Protein AF-A0A1V5IKM2-F1 (afdb_monomer)

Sequence (167 aa):
MRRSALHGVRHTQRVHIHAQRLTAHLGWSPADAALVLCAALWHDIGRESDGVEPDHGTKSVARADELGLTGELAPGDAAVVRFAVVRHSVADRGTEAHAAELARAGDETRRLPDPGRALRVLWLLKDADALDRVRLLPGEQADPRQLRHVATVDLMPFATALYAALP

Secondary structure (DSSP, 8-state):
----SSSSHHHHHHHHHHHHHHHHHTT--HHHHHHHHHHHHHTTTT--SSS--TTHHHHHHHHHHHTTGGGGS-HHHHHHHHHHHHHTTS-STTHHHHHHHHHT-S-TTT--S-HHHHHHHHHHHHHHHHHGGGGTSTT----GGG-SSGGGGGGHHHHHHHHHH--

pLDDT: mean 92.93, std 9.44, range [38.81, 98.75]

Solvent-a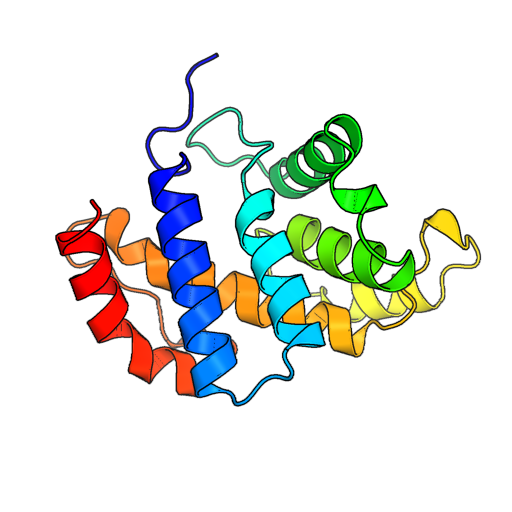ccessible surface area (backbone atoms only — not comparable to full-atom values): 9046 Å² total; per-residue (Å²): 132,62,76,26,86,75,60,28,70,61,44,38,50,49,21,30,53,37,36,56,49,50,31,60,74,70,65,52,53,72,73,63,40,49,43,30,45,52,26,33,66,36,33,54,70,33,52,66,54,77,67,92,56,96,56,25,20,54,38,8,45,53,49,36,51,77,70,47,58,48,74,78,41,58,71,66,56,30,43,28,30,45,50,19,21,45,45,51,87,49,71,70,81,62,47,67,59,50,35,56,49,29,49,66,41,90,48,76,92,65,34,31,88,51,41,69,62,21,50,53,40,23,42,47,40,38,36,15,51,36,41,52,39,40,76,77,43,96,89,41,63,54,60,70,91,74,44,74,49,78,72,56,61,80,47,47,71,51,33,54,53,47,38,75,77,55,112

Nearest PDB structures (foldseek):
  3wfq-assembly2_F  TM=5.061E-01  e=9.752E-02  synthetic construct
  3wfr-assembly1_E  TM=5.055E-01  e=1.290E-01  synthetic construct

Radius of gyration: 15.34 Å; Cα contacts (8 Å, |Δi|>4): 228; chains: 1; bounding box: 34×38×46 Å

Mean predicted aligned error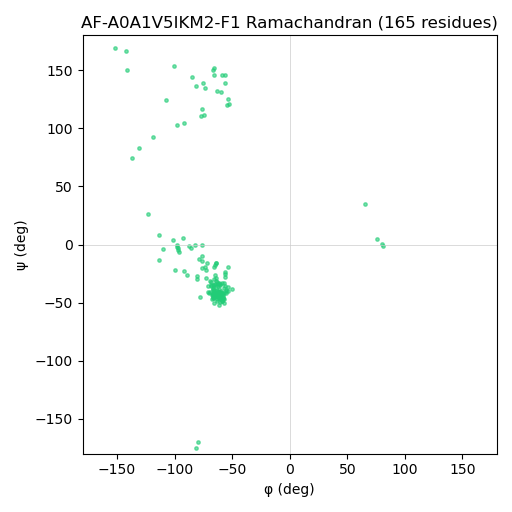: 3.78 Å

Foldseek 3Di:
DPDEPLLDPLLLVQLLVLLVVVCVLVVHDPVLSVLLSLLSNQLQPQDDYPDDDLQRLVSSLVVCVVVCVLVVDDVLSSLLSSLLSRCLPPDPVCSLVVLVVLCPDPPPNSHNVCSPSSVVSNLSSNLSSLLLCCPVDPPDGRDCVSRPDNCSVVCNVVSNVSVVVRD

Structure (mmCIF, N/CA/C/O backbone):
data_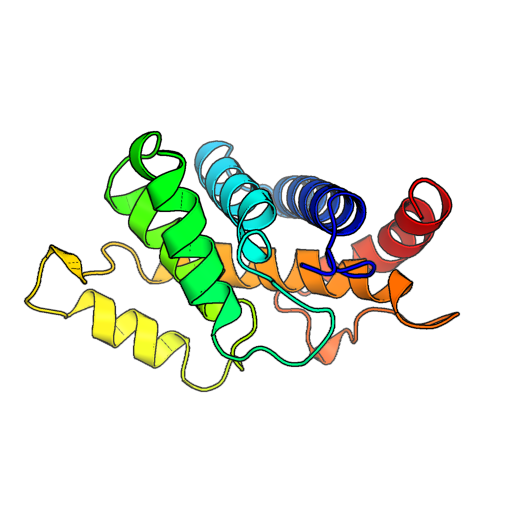AF-A0A1V5IKM2-F1
#
_entry.id   AF-A0A1V5IKM2-F1
#
loop_
_atom_site.group_PDB
_atom_site.id
_atom_site.type_symbol
_atom_site.label_atom_id
_atom_site.label_alt_id
_atom_site.label_comp_id
_atom_site.label_asym_id
_atom_site.label_entity_id
_atom_site.label_seq_id
_atom_site.pdbx_PDB_ins_code
_atom_site.Cartn_x
_atom_site.Cartn_y
_atom_site.Cartn_z
_atom_site.occupancy
_atom_site.B_iso_or_equiv
_atom_site.auth_seq_id
_atom_site.auth_comp_id
_atom_site.auth_asym_id
_atom_site.auth_atom_id
_atom_site.pdbx_PDB_model_num
ATOM 1 N N . MET A 1 1 ? 5.630 23.852 -8.323 1.00 38.81 1 MET A N 1
ATOM 2 C CA . MET A 1 1 ? 5.574 22.459 -7.830 1.00 38.81 1 MET A CA 1
ATOM 3 C C . MET A 1 1 ? 6.058 21.539 -8.939 1.00 38.81 1 MET A C 1
ATOM 5 O O . MET A 1 1 ? 5.415 21.495 -9.984 1.00 38.81 1 MET A O 1
ATOM 9 N N . ARG A 1 2 ? 7.214 20.882 -8.782 1.00 41.28 2 ARG A N 1
ATOM 10 C CA . ARG A 1 2 ? 7.631 19.834 -9.727 1.00 41.28 2 ARG A CA 1
ATOM 11 C C . ARG A 1 2 ? 6.813 18.593 -9.390 1.00 41.28 2 ARG A C 1
ATOM 13 O O . ARG A 1 2 ? 6.992 18.032 -8.323 1.00 41.28 2 ARG A O 1
ATOM 20 N N . ARG A 1 3 ? 5.880 18.209 -10.260 1.00 53.38 3 ARG A N 1
ATOM 21 C CA . ARG A 1 3 ? 5.185 16.925 -10.115 1.00 53.38 3 ARG A CA 1
ATOM 22 C C . ARG A 1 3 ? 6.225 15.814 -10.263 1.00 53.38 3 ARG A C 1
ATOM 24 O O . ARG A 1 3 ? 7.038 15.881 -11.183 1.00 53.38 3 ARG A O 1
ATOM 31 N N . SER A 1 4 ? 6.204 14.853 -9.345 1.00 59.12 4 SER A N 1
ATOM 32 C CA . SER A 1 4 ? 7.066 13.672 -9.377 1.00 59.12 4 SER A CA 1
ATOM 33 C C . SER A 1 4 ? 6.929 12.951 -10.725 1.00 59.12 4 SER A C 1
ATOM 35 O O . SER A 1 4 ? 5.816 12.633 -11.152 1.00 59.12 4 SER A O 1
ATOM 37 N N . ALA A 1 5 ? 8.050 12.728 -11.417 1.00 61.09 5 ALA A N 1
ATOM 38 C CA . ALA A 1 5 ? 8.057 11.993 -12.681 1.00 61.09 5 ALA A CA 1
ATOM 39 C C . ALA A 1 5 ? 8.023 10.474 -12.444 1.00 61.09 5 ALA A C 1
ATOM 41 O O . ALA A 1 5 ? 7.468 9.739 -13.259 1.00 61.09 5 ALA A O 1
ATOM 42 N N . LEU A 1 6 ? 8.578 10.012 -11.316 1.00 66.12 6 LEU A N 1
ATOM 43 C CA . LEU A 1 6 ? 8.687 8.592 -10.966 1.00 66.12 6 LEU A CA 1
ATOM 44 C C . LEU A 1 6 ? 7.504 8.063 -10.148 1.00 66.12 6 LEU A C 1
ATOM 46 O O . LEU A 1 6 ? 7.259 6.859 -10.163 1.00 66.12 6 LEU A O 1
ATOM 50 N N . HIS A 1 7 ? 6.783 8.944 -9.458 1.00 71.25 7 HIS A N 1
ATOM 51 C CA . HIS A 1 7 ? 5.660 8.638 -8.562 1.00 71.25 7 HIS A CA 1
ATOM 52 C C . HIS A 1 7 ? 4.381 9.374 -8.985 1.00 71.25 7 HIS A C 1
ATOM 54 O O . HIS A 1 7 ? 3.504 9.684 -8.185 1.00 71.25 7 HIS A O 1
ATOM 60 N N . GLY A 1 8 ? 4.288 9.696 -10.277 1.00 81.12 8 GLY A N 1
ATOM 61 C CA . GLY A 1 8 ? 3.097 10.283 -10.878 1.00 81.12 8 GLY A CA 1
ATOM 62 C C . GLY A 1 8 ? 2.010 9.248 -11.188 1.00 81.12 8 GLY A C 1
ATOM 63 O O . GLY A 1 8 ? 2.113 8.069 -10.866 1.00 81.12 8 GLY A O 1
ATOM 64 N N . VAL A 1 9 ? 0.982 9.683 -11.919 1.00 89.12 9 VAL A N 1
ATOM 65 C CA . VAL A 1 9 ? -0.225 8.890 -12.234 1.00 89.12 9 VAL A CA 1
ATOM 66 C C . VAL A 1 9 ? 0.077 7.491 -12.787 1.00 89.12 9 VAL A C 1
ATOM 68 O O . VAL A 1 9 ? -0.612 6.542 -12.430 1.00 89.12 9 VAL A O 1
ATOM 71 N N . ARG A 1 10 ? 1.106 7.334 -13.631 1.00 92.25 10 ARG A N 1
ATOM 72 C CA . ARG A 1 10 ? 1.452 6.027 -14.217 1.00 92.25 10 ARG A CA 1
ATOM 73 C C . ARG A 1 10 ? 1.953 5.023 -13.180 1.00 92.25 10 ARG A C 1
ATOM 75 O O . ARG A 1 10 ? 1.578 3.859 -13.242 1.00 92.25 10 ARG A O 1
ATOM 82 N N . HIS A 1 11 ? 2.742 5.481 -12.209 1.00 94.50 11 HIS A N 1
ATOM 83 C CA . HIS A 1 11 ? 3.169 4.657 -11.082 1.00 94.50 11 HIS A CA 1
ATOM 84 C C . HIS A 1 11 ? 1.955 4.198 -10.270 1.00 94.50 11 HIS A C 1
ATOM 86 O O . HIS A 1 11 ? 1.730 2.999 -10.126 1.00 94.50 11 HIS A O 1
ATOM 92 N N . THR A 1 12 ? 1.091 5.133 -9.867 1.00 95.81 12 THR A N 1
ATOM 93 C CA . THR A 1 12 ? -0.154 4.815 -9.154 1.00 95.81 12 THR A CA 1
ATOM 94 C C . THR A 1 12 ? -1.027 3.817 -9.925 1.00 95.81 12 THR A C 1
ATOM 96 O O . THR A 1 12 ? -1.548 2.872 -9.337 1.00 95.81 12 THR A O 1
ATOM 99 N N . GLN A 1 13 ? -1.155 3.971 -11.248 1.00 96.75 13 GLN A N 1
ATOM 100 C CA . GLN A 1 13 ? -1.898 3.037 -12.100 1.00 96.75 13 GLN A CA 1
ATOM 101 C C . GLN A 1 13 ? -1.299 1.628 -12.081 1.00 96.75 13 GLN A C 1
ATOM 103 O O . GLN A 1 13 ? -2.041 0.655 -11.947 1.00 96.75 13 GLN A O 1
ATOM 108 N N . ARG A 1 14 ? 0.026 1.496 -12.196 1.00 97.94 14 ARG A N 1
ATOM 109 C CA . ARG A 1 14 ? 0.681 0.182 -12.164 1.00 97.94 14 ARG A CA 1
ATOM 110 C C . ARG A 1 14 ? 0.578 -0.476 -10.795 1.00 97.94 14 ARG A C 1
ATOM 112 O O . ARG A 1 14 ? 0.203 -1.643 -10.734 1.00 97.94 14 ARG A O 1
ATOM 119 N N . VAL A 1 15 ? 0.795 0.270 -9.710 1.00 98.31 15 VAL A N 1
ATOM 120 C CA . VAL A 1 15 ? 0.602 -0.231 -8.336 1.00 98.31 15 VAL A CA 1
ATOM 121 C C . VAL A 1 15 ? -0.841 -0.687 -8.120 1.00 98.31 15 VAL A C 1
ATOM 123 O O . VAL A 1 15 ? -1.070 -1.764 -7.575 1.00 98.31 15 VAL A O 1
ATOM 126 N N . HIS A 1 16 ? -1.826 0.063 -8.620 1.00 98.56 16 HIS A N 1
ATOM 127 C CA . HIS A 1 16 ? -3.226 -0.352 -8.566 1.00 98.56 16 HIS A CA 1
ATOM 128 C C . HIS A 1 16 ? -3.472 -1.663 -9.331 1.00 98.56 16 HIS A C 1
ATOM 130 O O . HIS A 1 16 ? -4.091 -2.579 -8.795 1.00 98.56 16 HIS A O 1
ATOM 136 N N . ILE A 1 17 ? -2.945 -1.804 -10.553 1.00 98.69 17 ILE A N 1
ATOM 137 C CA . ILE A 1 17 ? -3.055 -3.046 -11.338 1.00 98.69 17 ILE A CA 1
ATOM 138 C C . ILE A 1 17 ? -2.366 -4.216 -10.614 1.00 98.69 17 ILE A C 1
ATOM 140 O O . ILE A 1 17 ? -2.909 -5.323 -10.575 1.00 98.69 17 ILE A O 1
ATOM 144 N N . HIS A 1 18 ? -1.203 -3.992 -9.999 1.00 98.62 18 HIS A N 1
ATOM 145 C CA . HIS A 1 18 ? -0.527 -4.996 -9.177 1.00 98.62 18 HIS A CA 1
ATOM 146 C C . HIS A 1 18 ? -1.368 -5.417 -7.976 1.00 98.62 18 HIS A C 1
ATOM 148 O O . HIS A 1 18 ? -1.535 -6.617 -7.757 1.00 98.62 18 HIS A O 1
ATOM 154 N N . ALA A 1 19 ? -1.971 -4.468 -7.260 1.00 98.69 19 ALA A N 1
ATOM 155 C CA . ALA A 1 19 ? -2.865 -4.760 -6.147 1.00 98.69 19 ALA A CA 1
ATOM 156 C C . ALA A 1 19 ? -4.098 -5.569 -6.594 1.00 98.69 19 ALA A C 1
ATOM 158 O O . ALA A 1 19 ? -4.459 -6.551 -5.942 1.00 98.69 19 ALA A O 1
ATOM 159 N N . GLN A 1 20 ? -4.704 -5.242 -7.743 1.00 98.75 20 GLN A N 1
ATOM 160 C CA . GLN A 1 20 ? -5.807 -6.027 -8.324 1.00 98.75 20 GLN A CA 1
ATOM 161 C C . GLN A 1 20 ? -5.391 -7.473 -8.625 1.00 98.75 20 GLN A C 1
ATOM 163 O O . GLN A 1 20 ? -6.129 -8.411 -8.327 1.00 98.75 20 GLN A O 1
ATOM 168 N N . ARG A 1 21 ? -4.201 -7.684 -9.200 1.00 98.44 21 ARG A N 1
ATOM 169 C CA . ARG A 1 21 ? -3.723 -9.044 -9.488 1.00 98.44 21 ARG A CA 1
ATOM 170 C C . ARG A 1 21 ? -3.356 -9.809 -8.228 1.00 98.44 21 ARG A C 1
ATOM 172 O O . ARG A 1 21 ? -3.694 -10.983 -8.148 1.00 98.44 21 ARG A O 1
ATOM 179 N N . LEU A 1 22 ? -2.715 -9.166 -7.255 1.00 98.50 22 LEU A N 1
ATOM 180 C CA . LEU A 1 22 ? -2.356 -9.785 -5.979 1.00 98.50 22 LEU A CA 1
ATOM 181 C C . LEU A 1 22 ? -3.595 -10.212 -5.194 1.00 98.50 22 LEU A C 1
ATOM 183 O O . LEU A 1 22 ? -3.676 -11.357 -4.765 1.00 98.50 22 LEU A O 1
ATOM 187 N N . THR A 1 23 ? -4.585 -9.330 -5.056 1.00 98.44 23 THR A N 1
ATOM 188 C CA . THR A 1 23 ? -5.850 -9.654 -4.374 1.00 98.44 23 THR A CA 1
ATOM 189 C C . THR A 1 23 ? -6.580 -10.815 -5.046 1.00 98.44 23 THR A C 1
ATOM 191 O O . THR A 1 23 ? -7.026 -11.728 -4.354 1.00 98.44 23 THR A O 1
ATOM 194 N N . ALA A 1 24 ? -6.638 -10.837 -6.382 1.00 98.12 24 ALA A N 1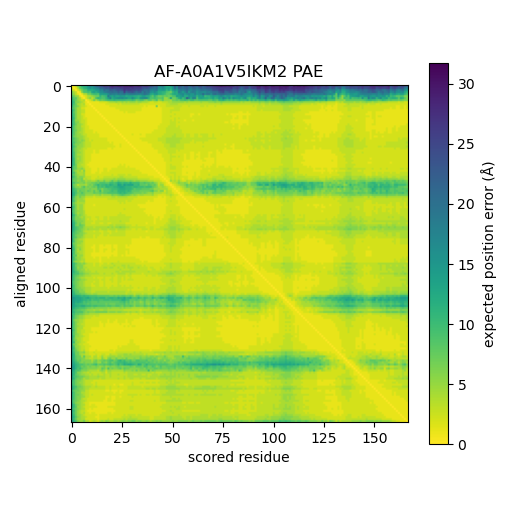
ATOM 195 C CA . ALA A 1 24 ? -7.211 -11.956 -7.124 1.00 98.12 24 ALA A CA 1
ATOM 196 C C . ALA A 1 24 ? -6.404 -13.253 -6.936 1.00 98.12 24 ALA A C 1
ATOM 198 O O . ALA A 1 24 ? -6.980 -14.311 -6.694 1.00 98.12 24 ALA A O 1
ATOM 199 N N . HIS A 1 25 ? -5.075 -13.172 -7.011 1.00 97.75 25 HIS A N 1
ATOM 200 C CA . HIS A 1 25 ? -4.177 -14.319 -6.884 1.00 97.75 25 HIS A CA 1
ATOM 201 C C . HIS A 1 25 ? -4.202 -14.936 -5.477 1.00 97.75 25 HIS A C 1
ATOM 203 O O . HIS A 1 25 ? -4.134 -16.153 -5.334 1.00 97.75 25 HIS A O 1
ATOM 209 N N . LEU A 1 26 ? -4.365 -14.107 -4.445 1.00 97.56 26 LEU A N 1
ATOM 210 C CA . LEU A 1 26 ? -4.468 -14.518 -3.043 1.00 97.56 26 LEU A CA 1
ATOM 211 C C . LEU A 1 26 ? -5.906 -14.858 -2.609 1.00 97.56 26 LEU A C 1
ATOM 213 O O . LEU A 1 26 ? -6.118 -15.203 -1.448 1.00 97.56 26 LEU A O 1
ATOM 217 N N . GLY A 1 27 ? -6.898 -14.735 -3.499 1.00 97.88 27 GLY A N 1
ATOM 218 C CA . GLY A 1 27 ? -8.298 -15.047 -3.196 1.00 97.88 27 GLY A CA 1
ATOM 219 C C . GLY A 1 27 ? -8.932 -14.131 -2.143 1.00 97.88 27 GLY A C 1
ATOM 220 O O . GLY A 1 27 ? -9.731 -14.592 -1.328 1.00 97.88 27 GLY A O 1
ATOM 221 N N . TRP A 1 28 ? -8.564 -12.848 -2.116 1.00 98.12 28 TRP A N 1
ATOM 222 C CA . TRP A 1 28 ? -9.127 -11.888 -1.162 1.00 98.12 28 TRP A CA 1
ATOM 223 C C . TRP A 1 28 ? -10.614 -11.629 -1.425 1.00 98.12 28 TRP A C 1
ATOM 225 O O . TRP A 1 28 ? -11.085 -11.662 -2.563 1.00 98.12 28 TRP A O 1
ATOM 235 N N . SER A 1 29 ? -11.357 -11.319 -0.359 1.00 98.12 29 SER A N 1
ATOM 236 C CA . SER A 1 29 ? -12.752 -10.898 -0.494 1.00 98.12 29 SER A CA 1
ATOM 237 C C . SER A 1 29 ? -12.848 -9.551 -1.228 1.00 98.12 29 SER A C 1
ATOM 239 O O . SER A 1 29 ? -11.943 -8.722 -1.093 1.00 98.12 29 SER A O 1
ATOM 241 N N . PRO A 1 30 ? -13.953 -9.268 -1.947 1.00 97.94 30 PRO A N 1
ATOM 242 C CA . PRO A 1 30 ? -14.136 -7.974 -2.606 1.00 97.94 30 PRO A CA 1
ATOM 243 C C . PRO A 1 30 ? -14.035 -6.778 -1.649 1.00 97.94 30 PRO A C 1
ATOM 245 O O . PRO A 1 30 ? -13.490 -5.742 -2.020 1.00 97.94 30 PRO A O 1
ATOM 248 N N . ALA A 1 31 ? -14.512 -6.934 -0.410 1.00 96.75 31 ALA A N 1
ATOM 249 C CA . ALA A 1 31 ? -14.450 -5.889 0.608 1.00 96.75 31 ALA A CA 1
ATOM 250 C C . ALA A 1 31 ? -13.003 -5.569 1.024 1.00 96.75 31 ALA A C 1
ATOM 252 O O . ALA A 1 31 ? -12.626 -4.403 1.064 1.00 96.75 31 ALA A O 1
ATOM 253 N N . ASP A 1 32 ? -12.170 -6.583 1.284 1.00 97.00 32 ASP A N 1
ATOM 254 C CA . ASP A 1 32 ? -10.755 -6.372 1.636 1.00 97.00 32 ASP A CA 1
ATOM 255 C C . ASP A 1 32 ? -9.929 -5.901 0.435 1.00 97.00 32 ASP A C 1
ATOM 257 O O . ASP A 1 32 ? -9.037 -5.063 0.584 1.00 97.00 32 ASP A O 1
ATOM 261 N N . ALA A 1 33 ? -10.249 -6.398 -0.762 1.00 98.50 33 ALA A N 1
ATOM 262 C CA . ALA A 1 33 ? -9.621 -5.945 -1.993 1.00 98.50 33 ALA A CA 1
ATOM 263 C C . ALA A 1 33 ? -9.875 -4.448 -2.223 1.00 98.50 33 ALA A C 1
ATOM 265 O O . ALA A 1 33 ? -8.935 -3.712 -2.505 1.00 98.50 33 ALA A O 1
ATOM 266 N N . ALA A 1 34 ? -11.105 -3.964 -2.024 1.00 98.38 34 ALA A N 1
ATOM 267 C CA . ALA A 1 34 ? -11.424 -2.545 -2.178 1.00 98.38 34 ALA A CA 1
ATOM 268 C C . ALA A 1 34 ? -10.533 -1.641 -1.305 1.00 98.38 34 ALA A C 1
ATOM 270 O O . ALA A 1 34 ? -10.052 -0.616 -1.785 1.00 98.38 34 ALA A O 1
ATOM 271 N N . LEU A 1 35 ? -10.228 -2.048 -0.067 1.00 98.62 35 LEU A N 1
ATOM 272 C CA . LEU A 1 35 ? -9.393 -1.250 0.837 1.00 98.62 35 LEU A CA 1
ATOM 273 C C . LEU A 1 35 ? -7.966 -1.068 0.319 1.00 98.62 35 LEU A C 1
ATOM 275 O O . LEU A 1 35 ? -7.434 0.042 0.349 1.00 98.62 35 LEU A O 1
ATOM 279 N N . VAL A 1 36 ? -7.335 -2.133 -0.178 1.00 98.69 36 VAL A N 1
ATOM 280 C CA . VAL A 1 36 ? -5.975 -2.017 -0.721 1.00 98.69 36 VAL A CA 1
ATOM 281 C C . VAL A 1 36 ? -5.947 -1.296 -2.067 1.00 98.69 36 VAL A C 1
ATOM 283 O O . VAL A 1 36 ? -4.975 -0.603 -2.354 1.00 98.69 36 VAL A O 1
ATOM 286 N N . LEU A 1 37 ? -7.021 -1.368 -2.858 1.00 98.69 37 LEU A N 1
ATOM 287 C CA . LEU A 1 37 ? -7.153 -0.564 -4.075 1.00 98.69 37 LEU A CA 1
ATOM 288 C C . LEU A 1 37 ? -7.271 0.933 -3.758 1.00 98.69 37 LEU A C 1
ATOM 290 O O . LEU A 1 37 ? -6.576 1.735 -4.382 1.00 98.69 37 LEU A O 1
ATOM 294 N N . CYS A 1 38 ? -8.052 1.315 -2.741 1.00 98.56 38 CYS A N 1
ATOM 295 C CA . CYS A 1 38 ? -8.061 2.686 -2.225 1.00 98.56 38 CYS A CA 1
ATOM 296 C C . CYS A 1 38 ? -6.665 3.104 -1.748 1.00 98.56 38 CYS A C 1
ATOM 298 O O . CYS A 1 38 ? -6.156 4.144 -2.159 1.00 98.56 38 CYS A O 1
ATOM 300 N N . ALA A 1 39 ? -6.005 2.265 -0.943 1.00 98.62 39 ALA A N 1
ATOM 301 C CA . ALA A 1 39 ? -4.664 2.550 -0.442 1.00 98.62 39 ALA A CA 1
ATOM 302 C C . ALA A 1 39 ? -3.650 2.741 -1.586 1.00 98.62 39 ALA A C 1
ATOM 304 O O . ALA A 1 39 ? -2.860 3.681 -1.553 1.00 98.62 39 ALA A O 1
ATOM 305 N N . ALA A 1 40 ? -3.716 1.914 -2.634 1.00 98.56 40 ALA A N 1
ATOM 306 C CA . ALA A 1 40 ? -2.875 2.031 -3.823 1.00 98.56 40 ALA A CA 1
ATOM 307 C C . ALA A 1 40 ? -3.104 3.351 -4.570 1.00 98.56 40 ALA A C 1
ATOM 309 O O . ALA A 1 40 ? -2.136 3.984 -4.985 1.00 98.56 40 ALA A O 1
ATOM 310 N N . LEU A 1 41 ? -4.354 3.808 -4.702 1.00 97.69 41 LEU A N 1
ATOM 311 C CA . LEU A 1 41 ? -4.657 5.102 -5.323 1.00 97.69 41 LEU A CA 1
ATOM 312 C C . LEU A 1 41 ? -4.135 6.284 -4.506 1.00 97.69 41 LEU A C 1
ATOM 314 O O . LEU A 1 41 ? -3.839 7.326 -5.085 1.00 97.69 41 LEU A O 1
ATOM 318 N N . TRP A 1 42 ? -4.054 6.143 -3.182 1.00 97.19 42 TRP A N 1
ATOM 319 C CA . TRP A 1 42 ? -3.755 7.257 -2.286 1.00 97.19 42 TRP A CA 1
ATOM 320 C C . TRP A 1 42 ? -2.298 7.309 -1.834 1.00 97.19 42 TRP A C 1
ATOM 322 O O . TRP A 1 42 ? -1.858 8.380 -1.446 1.00 97.19 42 TRP A O 1
ATOM 332 N N . HIS A 1 43 ? -1.541 6.206 -1.874 1.00 97.25 43 HIS A N 1
ATOM 333 C CA . HIS A 1 43 ? -0.272 6.102 -1.137 1.00 97.25 43 HIS A CA 1
ATOM 334 C C . HIS A 1 43 ? 0.731 7.239 -1.412 1.00 97.25 43 HIS A C 1
ATOM 336 O O . HIS A 1 43 ? 1.338 7.750 -0.469 1.00 97.25 43 HIS A O 1
ATOM 342 N N . ASP A 1 44 ? 0.786 7.720 -2.657 1.00 95.50 44 ASP A N 1
ATOM 343 C CA . ASP A 1 44 ? 1.724 8.749 -3.118 1.00 95.50 44 ASP A CA 1
ATOM 344 C C . ASP A 1 44 ? 1.073 10.091 -3.511 1.00 95.50 44 ASP A C 1
ATOM 346 O O . ASP A 1 44 ? 1.757 10.994 -3.996 1.00 95.50 44 ASP A O 1
ATOM 350 N N . ILE A 1 45 ? -0.230 10.293 -3.267 1.00 94.19 45 ILE A N 1
ATOM 351 C CA . ILE A 1 45 ? -0.927 11.532 -3.683 1.00 94.19 45 ILE A CA 1
ATOM 352 C C . ILE A 1 45 ? -0.433 12.790 -2.953 1.00 94.19 45 ILE A C 1
ATOM 354 O O . ILE A 1 45 ? -0.676 13.903 -3.417 1.00 94.19 45 ILE A O 1
ATOM 358 N N . GLY A 1 46 ? 0.234 12.618 -1.810 1.00 91.88 46 GLY A N 1
ATOM 359 C CA . GLY A 1 46 ? 0.850 13.682 -1.023 1.00 91.88 46 GLY A CA 1
ATOM 360 C C . GLY A 1 46 ? 2.323 13.937 -1.345 1.00 91.88 46 GLY A C 1
ATOM 361 O O . GLY A 1 46 ? 2.952 14.722 -0.637 1.00 91.88 46 GLY A O 1
ATOM 362 N N . ARG A 1 47 ? 2.901 13.281 -2.362 1.00 90.31 47 ARG A N 1
ATOM 363 C CA . ARG A 1 47 ? 4.301 13.505 -2.751 1.00 90.31 47 ARG A CA 1
ATOM 364 C C . ARG A 1 47 ? 4.488 14.817 -3.491 1.00 90.31 47 ARG A C 1
ATOM 366 O O . ARG A 1 47 ? 3.726 15.170 -4.392 1.00 90.31 47 ARG A O 1
ATOM 373 N N . GLU A 1 48 ? 5.573 15.506 -3.159 1.00 86.19 48 GLU A N 1
ATOM 374 C CA . GLU A 1 48 ? 5.921 16.803 -3.746 1.00 86.19 48 GLU A CA 1
ATOM 375 C C . GLU A 1 48 ? 7.193 16.732 -4.600 1.00 86.19 48 GLU A C 1
ATOM 377 O O . GLU A 1 48 ? 7.481 17.656 -5.365 1.00 86.19 48 GLU A O 1
ATOM 382 N N . SER A 1 49 ? 7.951 15.639 -4.488 1.00 84.12 49 SER A N 1
ATOM 383 C CA . SER A 1 49 ? 9.207 15.400 -5.185 1.00 84.12 49 SER A CA 1
ATOM 384 C C . SER A 1 49 ? 9.483 13.904 -5.414 1.00 84.12 49 SER A C 1
ATOM 386 O O . SER A 1 49 ? 8.834 13.019 -4.856 1.00 84.12 49 SER A O 1
ATOM 388 N N . ASP A 1 50 ? 10.493 13.620 -6.239 1.00 79.94 50 ASP A N 1
ATOM 389 C CA . ASP A 1 50 ? 11.028 12.267 -6.459 1.00 79.94 50 ASP A CA 1
ATOM 390 C C . ASP A 1 50 ? 12.037 11.828 -5.374 1.00 79.94 50 ASP A C 1
ATOM 392 O O . ASP A 1 50 ? 12.579 10.727 -5.445 1.00 79.94 50 ASP A O 1
ATOM 396 N N . GLY A 1 51 ? 12.317 12.686 -4.386 1.00 80.50 51 GLY A N 1
ATOM 397 C CA . GLY A 1 51 ? 13.294 12.428 -3.331 1.00 80.50 51 GLY A CA 1
ATOM 398 C C . GLY A 1 51 ? 12.764 11.566 -2.183 1.00 80.50 51 GLY A C 1
ATOM 399 O O . GLY A 1 51 ? 11.631 11.077 -2.194 1.00 80.50 51 GLY A O 1
ATOM 400 N N . VAL A 1 52 ? 13.610 11.404 -1.161 1.00 79.56 52 VAL A N 1
ATOM 401 C CA . VAL A 1 52 ? 13.217 10.804 0.118 1.00 79.56 52 VAL A CA 1
ATOM 402 C C . VAL A 1 52 ? 12.376 11.818 0.889 1.00 79.56 52 VAL A C 1
ATOM 404 O O . VAL A 1 52 ? 12.888 12.833 1.353 1.00 79.56 52 VAL A O 1
ATOM 407 N N . GLU A 1 53 ? 11.091 11.519 1.043 1.00 84.75 53 GLU A N 1
ATOM 408 C CA . GLU A 1 53 ? 10.158 12.294 1.860 1.00 84.75 53 GLU A CA 1
ATOM 409 C C . GLU A 1 53 ? 9.616 11.387 2.968 1.00 84.75 53 GLU A C 1
ATOM 411 O O . GLU A 1 53 ? 8.644 10.687 2.725 1.00 84.75 53 GLU A O 1
ATOM 416 N N . PRO A 1 54 ? 10.207 11.339 4.173 1.00 84.12 54 PRO A N 1
ATOM 417 C CA . PRO A 1 54 ? 9.774 10.400 5.218 1.00 84.12 54 PRO A CA 1
ATOM 418 C C . PRO A 1 54 ? 8.285 10.520 5.586 1.00 84.12 54 PRO A C 1
ATOM 420 O O . PRO A 1 54 ? 7.669 9.552 6.024 1.00 84.12 54 PRO A O 1
ATOM 423 N N . ASP A 1 55 ? 7.701 11.694 5.338 1.00 90.75 55 ASP A N 1
ATOM 424 C CA . ASP A 1 55 ? 6.361 12.058 5.787 1.00 90.75 55 ASP A CA 1
ATOM 425 C C . ASP A 1 55 ? 5.302 11.948 4.673 1.00 90.75 55 ASP A C 1
ATOM 427 O O . ASP A 1 55 ? 4.145 12.313 4.896 1.00 90.75 55 ASP A O 1
ATOM 431 N N . HIS A 1 56 ? 5.653 11.475 3.463 1.00 93.81 56 HIS A N 1
ATOM 432 C CA . HIS A 1 56 ? 4.713 11.502 2.331 1.00 93.81 56 HIS A CA 1
ATOM 433 C C . HIS A 1 56 ? 3.465 10.648 2.566 1.00 93.81 56 HIS A C 1
ATOM 435 O O . HIS A 1 56 ? 2.392 11.053 2.141 1.00 93.81 56 HIS A O 1
ATOM 441 N N . GLY A 1 57 ? 3.550 9.535 3.303 1.00 95.56 57 GLY A N 1
ATOM 442 C CA . GLY A 1 57 ? 2.365 8.757 3.681 1.00 95.56 57 GLY A CA 1
ATOM 443 C C . GLY A 1 57 ? 1.368 9.577 4.516 1.00 95.56 57 GLY A C 1
ATOM 444 O O . GLY A 1 57 ? 0.163 9.545 4.271 1.00 95.56 57 GLY A O 1
ATOM 445 N N . THR A 1 58 ? 1.861 10.389 5.455 1.00 96.12 58 THR A N 1
ATOM 446 C CA . THR A 1 58 ? 1.027 11.311 6.245 1.00 96.12 58 THR A CA 1
ATOM 447 C C . THR A 1 58 ? 0.433 12.411 5.369 1.00 96.12 58 THR A C 1
ATOM 449 O O . THR A 1 58 ? -0.767 12.676 5.456 1.00 96.12 58 THR A O 1
ATOM 452 N N . LYS A 1 59 ? 1.239 13.014 4.482 1.00 96.31 59 LYS A N 1
ATOM 453 C CA . LYS A 1 59 ? 0.752 14.008 3.510 1.00 96.31 59 LYS A CA 1
ATOM 454 C C . LYS A 1 59 ? -0.319 13.415 2.589 1.00 96.31 59 LYS A C 1
ATOM 456 O O . LYS A 1 59 ? -1.310 14.075 2.300 1.00 96.31 59 LYS A O 1
ATOM 461 N N . SER A 1 60 ? -0.149 12.167 2.160 1.00 97.25 60 SER A N 1
ATOM 462 C CA . SER A 1 60 ? -1.095 11.445 1.310 1.00 97.25 60 SER A CA 1
ATOM 463 C C . SER A 1 60 ? -2.436 11.226 2.001 1.00 97.25 60 SER A C 1
ATOM 465 O O . SER A 1 60 ? -3.475 11.471 1.395 1.00 97.25 60 SER A O 1
ATOM 467 N N . VAL A 1 61 ? -2.442 10.845 3.283 1.00 97.38 61 VAL A N 1
ATOM 468 C CA . VAL A 1 61 ? -3.689 10.761 4.061 1.00 97.38 61 VAL A CA 1
ATOM 469 C C . VAL A 1 61 ? -4.349 12.128 4.212 1.00 97.38 61 VAL A C 1
ATOM 471 O O . VAL A 1 61 ? -5.543 12.243 3.949 1.00 97.38 61 VAL A O 1
ATOM 474 N N . ALA A 1 62 ? -3.590 13.166 4.577 1.00 96.81 62 ALA A N 1
ATOM 475 C CA . ALA A 1 62 ? -4.134 14.520 4.693 1.00 96.81 62 ALA A CA 1
ATOM 476 C C . ALA A 1 62 ? -4.765 14.980 3.370 1.00 96.81 62 ALA A C 1
ATOM 478 O O . ALA A 1 62 ? -5.871 15.512 3.345 1.00 96.81 62 ALA A O 1
ATOM 479 N N . ARG A 1 63 ? -4.110 14.679 2.247 1.00 97.06 63 ARG A N 1
ATOM 480 C CA . ARG A 1 63 ? -4.636 14.990 0.923 1.00 97.06 63 ARG A CA 1
ATOM 481 C C . ARG A 1 63 ? -5.893 14.186 0.579 1.00 97.06 63 ARG A C 1
ATOM 483 O O . ARG A 1 63 ? -6.797 14.730 -0.047 1.00 97.06 63 ARG A O 1
ATOM 490 N N . ALA A 1 64 ? -5.972 12.918 0.979 1.00 97.25 64 ALA A N 1
ATOM 491 C CA . ALA A 1 64 ? -7.175 12.106 0.798 1.00 97.25 64 ALA A CA 1
ATOM 492 C C . ALA A 1 64 ? -8.361 12.668 1.603 1.00 97.25 64 ALA A C 1
ATOM 494 O O . ALA A 1 64 ? -9.488 12.656 1.112 1.00 97.25 64 ALA A O 1
ATOM 495 N N . ASP A 1 65 ? -8.101 13.212 2.795 1.00 95.94 65 ASP A N 1
ATOM 496 C CA . ASP A 1 65 ? -9.108 13.872 3.635 1.00 95.94 65 ASP A CA 1
ATOM 497 C C . ASP A 1 65 ? -9.620 15.170 3.031 1.00 95.94 65 ASP A C 1
ATOM 499 O O . ASP A 1 65 ? -10.828 15.379 2.958 1.00 95.94 65 ASP A O 1
ATOM 503 N N . GLU A 1 66 ? -8.713 16.025 2.556 1.00 97.31 66 GLU A N 1
ATOM 504 C CA . GLU A 1 66 ? -9.059 17.271 1.863 1.00 97.31 66 GLU A CA 1
ATOM 505 C C . GLU A 1 66 ? -9.950 17.028 0.639 1.00 97.31 66 GLU A C 1
ATOM 507 O O . GLU A 1 66 ? -10.793 17.857 0.302 1.00 97.31 66 GLU A O 1
ATOM 512 N N . LEU A 1 67 ? -9.751 15.893 -0.033 1.00 96.44 67 LEU A N 1
ATOM 513 C CA . LEU A 1 67 ? -10.532 15.469 -1.191 1.00 96.44 67 LEU A CA 1
ATOM 514 C C . LEU A 1 67 ? -11.823 14.722 -0.809 1.00 96.44 67 LEU A C 1
ATOM 516 O O . LEU A 1 67 ? -12.588 14.364 -1.699 1.00 96.44 67 LEU A O 1
ATOM 520 N N . GLY A 1 68 ? -12.069 14.477 0.483 1.00 96.88 68 GLY A N 1
ATOM 521 C CA . GLY A 1 68 ? -13.247 13.763 0.984 1.00 96.88 68 GLY A CA 1
ATOM 522 C C . GLY A 1 68 ? -13.222 12.242 0.785 1.00 96.88 68 GLY A C 1
ATOM 523 O O . GLY A 1 68 ? -14.184 11.573 1.151 1.00 96.88 68 GLY A O 1
ATOM 524 N N . LEU A 1 69 ? -12.126 11.676 0.269 1.00 96.50 69 LEU A N 1
ATOM 525 C CA . LEU A 1 69 ? -12.042 10.268 -0.145 1.00 96.50 69 LEU A CA 1
ATOM 526 C C . LEU A 1 69 ? -12.162 9.302 1.038 1.00 96.50 69 LEU A C 1
ATOM 528 O O . LEU A 1 69 ? -12.736 8.223 0.927 1.00 96.50 69 LEU A O 1
ATOM 532 N N . THR A 1 70 ? -11.634 9.687 2.199 1.00 93.94 70 THR A N 1
ATOM 533 C CA . THR A 1 70 ? -11.728 8.865 3.412 1.00 93.94 70 THR A CA 1
ATOM 534 C C . THR A 1 70 ? -13.135 8.850 4.008 1.00 93.94 70 THR A C 1
ATOM 536 O O . THR A 1 70 ? -13.466 7.910 4.727 1.00 93.94 70 THR A O 1
ATOM 539 N N . GLY A 1 71 ? -13.966 9.853 3.697 1.00 92.75 71 GLY A N 1
ATOM 540 C CA . GLY A 1 71 ? -15.366 9.931 4.119 1.00 92.75 71 GLY A CA 1
ATOM 541 C C . GLY A 1 71 ? -16.304 9.016 3.326 1.00 92.75 71 GLY A C 1
ATOM 542 O O . GLY A 1 71 ? -17.426 8.779 3.763 1.00 92.75 71 GLY A O 1
ATOM 543 N N . GLU A 1 72 ? -15.848 8.476 2.192 1.00 93.75 72 GLU A N 1
ATOM 544 C CA . GLU A 1 72 ? -16.589 7.487 1.394 1.00 93.75 72 GLU A CA 1
ATOM 545 C C . GLU A 1 72 ? -16.509 6.067 1.987 1.00 93.75 72 GLU A C 1
ATOM 547 O O . GLU A 1 72 ? -17.260 5.177 1.586 1.00 93.75 72 GLU A O 1
ATOM 552 N N . LEU A 1 73 ? -15.607 5.846 2.951 1.00 95.75 73 LEU A N 1
ATOM 553 C CA . LEU A 1 73 ? -15.397 4.565 3.621 1.00 95.75 73 LEU A CA 1
ATOM 554 C C . LEU A 1 73 ? -16.074 4.535 4.995 1.00 95.75 73 LEU A C 1
ATOM 556 O O . LEU A 1 73 ? -16.1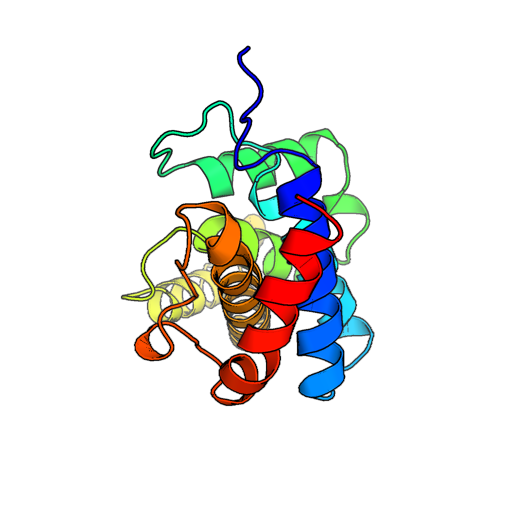98 5.551 5.680 1.00 95.75 73 LEU A O 1
ATOM 560 N N . ALA A 1 74 ? -16.437 3.335 5.455 1.00 95.56 74 ALA A N 1
ATOM 561 C CA . ALA A 1 74 ? -16.814 3.144 6.852 1.00 95.56 74 ALA A CA 1
ATOM 562 C C . ALA A 1 74 ? -15.647 3.565 7.776 1.00 95.56 74 ALA A C 1
ATOM 564 O O . ALA A 1 74 ? -14.492 3.312 7.431 1.00 95.56 74 ALA A O 1
ATOM 565 N N . PRO A 1 75 ? -15.890 4.138 8.972 1.00 93.56 75 PRO A N 1
ATOM 566 C CA . PRO A 1 75 ? -14.815 4.669 9.819 1.00 93.56 75 PRO A CA 1
ATOM 567 C C . PRO A 1 75 ? -13.682 3.675 10.128 1.00 93.56 75 PRO A C 1
ATOM 569 O O . PRO A 1 75 ? -12.507 4.037 10.090 1.00 93.56 75 PRO A O 1
ATOM 572 N N . GLY A 1 76 ? -14.015 2.402 10.377 1.00 94.38 76 GLY A N 1
ATOM 573 C CA . GLY A 1 76 ? -13.012 1.356 10.604 1.00 94.38 76 GLY A CA 1
ATOM 574 C C . GLY A 1 76 ? -12.191 1.013 9.356 1.00 94.38 76 GLY A C 1
ATOM 575 O O . GLY A 1 76 ? -10.985 0.791 9.456 1.00 94.38 76 GLY A O 1
ATOM 576 N N . ASP A 1 77 ? -12.819 1.041 8.181 1.00 97.25 77 ASP A N 1
ATOM 577 C CA . ASP A 1 77 ? -12.156 0.833 6.891 1.00 97.25 77 ASP A CA 1
ATOM 578 C C . ASP A 1 77 ? -11.243 2.014 6.550 1.00 97.25 77 ASP A C 1
ATOM 580 O O . ASP A 1 77 ? -10.095 1.819 6.148 1.00 97.25 77 ASP A O 1
ATOM 584 N N . ALA A 1 78 ? -11.704 3.244 6.797 1.00 96.81 78 ALA A N 1
ATOM 585 C CA . ALA A 1 78 ? -10.886 4.441 6.663 1.00 96.81 78 ALA A CA 1
ATOM 586 C C . ALA A 1 78 ? -9.641 4.364 7.561 1.00 96.81 78 ALA A C 1
ATOM 588 O O . ALA A 1 78 ? -8.540 4.661 7.100 1.00 96.81 78 ALA A O 1
ATOM 589 N N . ALA A 1 79 ? -9.777 3.914 8.814 1.00 96.62 79 ALA A N 1
ATOM 590 C CA . ALA A 1 79 ? -8.641 3.726 9.720 1.00 96.62 79 ALA A CA 1
ATOM 591 C C . ALA A 1 79 ? -7.629 2.692 9.187 1.00 96.62 79 ALA A C 1
ATOM 593 O O . ALA A 1 79 ? -6.421 2.935 9.228 1.00 96.62 79 ALA A O 1
ATOM 594 N N . VAL A 1 80 ? -8.110 1.577 8.626 1.00 97.81 80 VAL A N 1
ATOM 595 C CA . VAL A 1 80 ? -7.275 0.554 7.971 1.00 97.81 80 VAL A CA 1
ATOM 596 C C . VAL A 1 80 ? -6.500 1.133 6.783 1.00 97.81 80 VAL A C 1
ATOM 598 O O . VAL A 1 80 ? -5.282 0.958 6.701 1.00 97.81 80 VAL A O 1
ATOM 601 N N . VAL A 1 81 ? -7.176 1.852 5.882 1.00 98.25 81 VAL A N 1
ATOM 602 C CA . VAL A 1 81 ? -6.543 2.424 4.683 1.00 98.25 81 VAL A CA 1
ATOM 603 C C . VAL A 1 81 ? -5.537 3.515 5.054 1.00 98.25 81 VAL A C 1
ATOM 605 O O . VAL A 1 81 ? -4.416 3.512 4.546 1.00 98.25 81 VAL A O 1
ATOM 6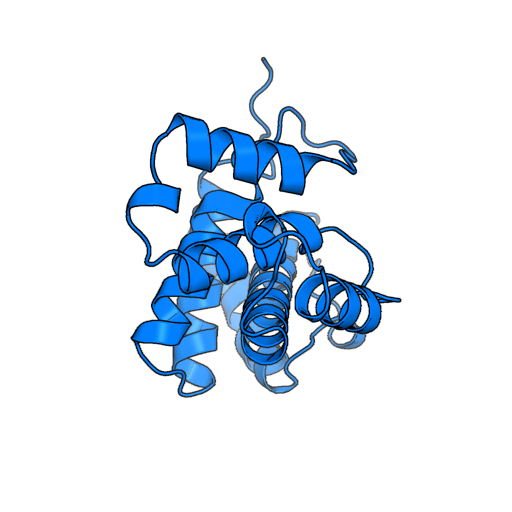08 N N . ARG A 1 82 ? -5.884 4.403 5.994 1.00 97.69 82 ARG A N 1
ATOM 609 C CA . ARG A 1 82 ? -4.971 5.436 6.513 1.00 97.69 82 ARG A CA 1
ATOM 610 C C . ARG A 1 82 ? -3.714 4.823 7.113 1.00 97.69 82 ARG A C 1
ATOM 612 O O . ARG A 1 82 ? -2.616 5.285 6.815 1.00 97.69 82 ARG A O 1
ATOM 619 N N . PHE A 1 83 ? -3.863 3.775 7.926 1.00 98.06 83 PHE A N 1
ATOM 620 C CA . PHE A 1 83 ? -2.724 3.072 8.510 1.00 98.06 83 PHE A CA 1
ATOM 621 C C . PHE A 1 83 ? -1.802 2.515 7.421 1.00 98.06 83 PHE A C 1
ATOM 623 O O . PHE A 1 83 ? -0.594 2.749 7.463 1.00 98.06 83 PHE A O 1
ATOM 630 N N . ALA A 1 84 ? -2.362 1.828 6.420 1.00 98.44 84 ALA A N 1
ATOM 631 C CA . ALA A 1 84 ? -1.581 1.277 5.319 1.00 98.44 84 ALA A CA 1
ATOM 632 C C . ALA A 1 84 ? -0.831 2.372 4.545 1.00 98.44 84 ALA A C 1
ATOM 634 O O . ALA A 1 84 ? 0.375 2.254 4.338 1.00 98.44 84 ALA A O 1
ATOM 635 N N . VAL A 1 85 ? -1.506 3.471 4.196 1.00 98.25 85 VAL A N 1
ATOM 636 C CA . VAL A 1 85 ? -0.896 4.599 3.478 1.00 98.25 85 VAL A CA 1
ATOM 637 C C . VAL A 1 85 ? 0.199 5.277 4.303 1.00 98.25 85 VAL A C 1
ATOM 639 O O . VAL A 1 85 ? 1.273 5.539 3.778 1.00 98.25 85 VAL A O 1
ATOM 642 N N . VAL A 1 86 ? 0.006 5.522 5.598 1.00 97.44 86 VAL A N 1
ATOM 643 C CA . VAL A 1 86 ? 1.054 6.143 6.431 1.00 97.44 86 VAL A CA 1
ATOM 644 C C . VAL A 1 86 ? 2.281 5.238 6.564 1.00 97.44 86 VAL A C 1
ATOM 646 O O . VAL A 1 86 ? 3.408 5.719 6.640 1.00 97.44 86 VAL A O 1
ATOM 649 N N . ARG A 1 87 ? 2.082 3.917 6.598 1.00 97.19 87 ARG A N 1
ATOM 650 C CA . ARG A 1 87 ? 3.144 2.947 6.896 1.00 97.19 87 ARG A CA 1
ATOM 651 C C . ARG A 1 87 ? 3.813 2.335 5.664 1.00 97.19 87 ARG A C 1
ATOM 653 O O . ARG A 1 87 ? 4.798 1.616 5.841 1.00 97.19 87 ARG A O 1
ATOM 660 N N . HIS A 1 88 ? 3.327 2.595 4.448 1.00 96.50 88 HIS A N 1
ATOM 661 C CA . HIS A 1 88 ? 3.806 1.905 3.242 1.00 96.50 88 HIS A CA 1
ATOM 662 C C . HIS A 1 88 ? 5.292 2.158 2.941 1.00 96.50 88 HIS A C 1
ATOM 664 O O . HIS A 1 88 ? 5.990 1.240 2.521 1.00 96.50 88 HIS A O 1
ATOM 670 N N . SER A 1 89 ? 5.808 3.348 3.242 1.00 92.81 89 SER A N 1
ATOM 671 C CA . SER A 1 89 ? 7.220 3.697 3.041 1.00 92.81 89 SER A CA 1
ATOM 672 C C . SER A 1 89 ? 8.078 3.578 4.303 1.00 92.81 89 SER A C 1
ATOM 674 O O . SER A 1 89 ? 9.296 3.757 4.255 1.00 92.81 89 SER A O 1
ATOM 676 N N . VAL A 1 90 ? 7.474 3.224 5.442 1.00 93.50 90 VAL A N 1
ATOM 677 C CA . VAL A 1 90 ? 8.191 3.023 6.706 1.00 93.50 90 VAL A CA 1
ATOM 678 C C . VAL A 1 90 ? 8.753 1.604 6.770 1.00 93.50 90 VAL A C 1
ATOM 680 O O . VAL A 1 90 ? 8.114 0.652 6.324 1.00 93.50 90 VAL A O 1
ATOM 683 N N . ALA A 1 91 ? 9.936 1.425 7.362 1.00 92.75 91 ALA A N 1
ATOM 684 C CA . ALA A 1 91 ? 10.511 0.099 7.580 1.00 92.75 91 ALA A CA 1
ATOM 685 C C . ALA A 1 91 ? 9.568 -0.821 8.384 1.00 92.75 91 ALA A C 1
ATOM 687 O O . ALA A 1 91 ? 8.864 -0.383 9.295 1.00 92.75 91 ALA A O 1
ATOM 688 N N . ASP A 1 92 ? 9.591 -2.120 8.079 1.00 95.38 92 ASP A N 1
ATOM 689 C CA . ASP A 1 92 ? 8.701 -3.107 8.714 1.00 95.38 92 ASP A CA 1
ATOM 690 C C . ASP A 1 92 ? 8.918 -3.205 10.218 1.00 95.38 92 ASP A C 1
ATOM 692 O O . ASP A 1 92 ? 7.967 -3.415 10.973 1.00 95.38 92 ASP A O 1
ATOM 696 N N . ARG A 1 93 ? 10.166 -3.013 10.658 1.00 95.56 93 ARG A N 1
ATOM 697 C CA . ARG A 1 93 ? 10.553 -3.109 12.062 1.00 95.56 93 ARG A CA 1
ATOM 698 C C . ARG A 1 93 ? 9.660 -2.216 12.928 1.00 95.56 93 ARG A C 1
ATOM 700 O O . ARG A 1 93 ? 9.620 -1.002 12.756 1.00 95.56 93 ARG A O 1
ATOM 707 N N . GLY A 1 94 ? 8.972 -2.836 13.885 1.00 95.69 94 GLY A N 1
ATOM 708 C CA . GLY A 1 94 ? 8.089 -2.149 14.831 1.00 95.69 94 GLY A CA 1
ATOM 709 C C . GLY A 1 94 ? 6.692 -1.821 14.295 1.00 95.69 94 GLY A C 1
ATOM 710 O O . GLY A 1 94 ? 5.877 -1.309 15.053 1.00 95.69 94 GLY A O 1
ATOM 711 N N . THR A 1 95 ? 6.373 -2.141 13.037 1.00 96.50 95 THR A N 1
ATOM 712 C CA . THR A 1 95 ? 5.054 -1.854 12.447 1.00 96.50 95 THR A CA 1
ATOM 713 C C . THR A 1 95 ? 3.926 -2.617 13.145 1.00 96.50 95 THR A C 1
ATOM 715 O O . THR A 1 95 ? 2.893 -2.028 13.446 1.00 96.50 95 THR A O 1
ATOM 718 N N . GLU A 1 96 ? 4.130 -3.893 13.478 1.00 97.44 96 GLU A N 1
ATOM 719 C CA . GLU A 1 96 ? 3.139 -4.688 14.221 1.00 97.44 96 GLU A CA 1
ATOM 720 C C . GLU A 1 96 ? 2.941 -4.175 15.652 1.00 97.44 96 GLU A C 1
ATOM 722 O O . GLU A 1 96 ? 1.811 -4.056 16.123 1.00 97.44 96 GLU A O 1
ATOM 727 N N . ALA A 1 97 ? 4.035 -3.810 16.329 1.00 97.44 97 ALA A N 1
ATOM 728 C CA . ALA A 1 97 ? 3.980 -3.225 17.666 1.00 97.44 97 ALA A CA 1
ATOM 729 C C . ALA A 1 97 ? 3.209 -1.896 17.658 1.00 97.44 97 ALA A C 1
ATOM 731 O O . ALA A 1 97 ? 2.363 -1.675 18.520 1.00 97.44 97 ALA A O 1
ATOM 732 N N . HIS A 1 98 ? 3.443 -1.058 16.646 1.00 96.75 98 HIS A N 1
ATOM 733 C CA . HIS A 1 98 ? 2.720 0.194 16.463 1.00 96.75 98 HIS A CA 1
ATOM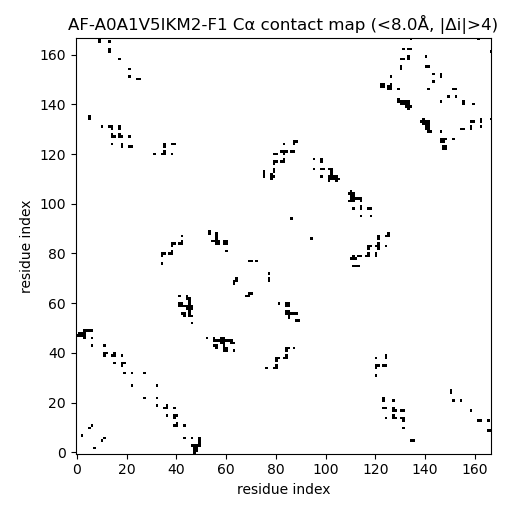 734 C C . HIS A 1 98 ? 1.228 -0.028 16.168 1.00 96.75 98 HIS A C 1
ATOM 736 O O . HIS A 1 98 ? 0.381 0.639 16.756 1.00 96.75 98 HIS A O 1
ATOM 742 N N . ALA A 1 99 ? 0.873 -1.007 15.327 1.00 97.38 99 ALA A N 1
ATOM 743 C CA . ALA A 1 99 ? -0.528 -1.374 15.101 1.00 97.38 99 ALA A CA 1
ATOM 744 C C . ALA A 1 99 ? -1.216 -1.821 16.406 1.00 97.38 99 ALA A C 1
ATOM 746 O O . ALA A 1 99 ? -2.344 -1.417 16.691 1.00 97.38 99 ALA A O 1
ATOM 747 N N . ALA A 1 100 ? -0.525 -2.619 17.227 1.00 96.81 100 ALA A N 1
ATOM 748 C CA . ALA A 1 100 ? -1.029 -3.078 18.519 1.00 96.81 100 ALA A CA 1
ATOM 749 C C . ALA A 1 100 ? -1.155 -1.946 19.556 1.00 96.81 100 ALA A C 1
ATOM 751 O O . ALA A 1 100 ? -2.045 -1.990 20.404 1.00 96.81 100 ALA A O 1
ATOM 752 N N . GLU A 1 101 ? -0.279 -0.944 19.505 1.00 96.06 101 GLU A N 1
ATOM 753 C CA . GLU A 1 101 ? -0.374 0.270 20.319 1.00 96.06 101 GLU A CA 1
ATOM 754 C C . GLU A 1 101 ? -1.615 1.087 19.938 1.00 96.06 101 GLU A C 1
ATOM 756 O O . GLU A 1 101 ? -2.439 1.383 20.803 1.00 96.06 101 GLU A O 1
ATOM 761 N N . LEU A 1 102 ? -1.808 1.363 18.643 1.00 95.81 102 LEU A N 1
ATOM 762 C CA . LEU A 1 102 ? -2.977 2.093 18.142 1.00 95.81 102 LEU A CA 1
ATOM 763 C C . LEU A 1 102 ? -4.294 1.376 18.462 1.00 95.81 102 LEU A C 1
ATOM 765 O O . LEU A 1 102 ? -5.291 2.023 18.768 1.00 95.81 102 LEU A O 1
ATOM 769 N N . ALA A 1 103 ? -4.318 0.043 18.451 1.00 95.19 103 ALA A N 1
ATOM 770 C CA . ALA A 1 103 ? -5.511 -0.722 18.821 1.00 95.19 103 ALA A CA 1
ATOM 771 C C . ALA A 1 103 ? -5.921 -0.550 20.299 1.00 95.19 103 ALA A C 1
ATOM 773 O O . ALA A 1 103 ? -7.099 -0.697 20.644 1.00 95.19 103 ALA A O 1
ATOM 774 N N . ARG A 1 104 ? -4.953 -0.228 21.168 1.00 93.81 104 ARG A N 1
ATOM 775 C CA . ARG A 1 104 ? -5.135 0.000 22.612 1.00 93.81 104 ARG A CA 1
ATOM 776 C C . ARG A 1 104 ? -5.248 1.479 22.982 1.00 93.81 104 ARG A C 1
ATOM 778 O O . ARG A 1 104 ? -5.384 1.784 24.166 1.00 93.81 104 ARG A O 1
ATOM 785 N N . ALA A 1 105 ? -5.168 2.388 22.011 1.00 89.25 105 ALA A N 1
ATOM 786 C CA . ALA A 1 105 ? -5.291 3.813 22.269 1.00 89.25 105 ALA A CA 1
ATOM 787 C C . ALA A 1 105 ? -6.659 4.123 22.901 1.00 89.25 105 ALA A C 1
ATOM 789 O O . ALA A 1 105 ? -7.691 3.677 22.406 1.00 89.25 105 ALA A O 1
ATOM 790 N N . GLY A 1 106 ? -6.658 4.895 23.993 1.00 83.81 106 GLY A N 1
ATOM 791 C CA . GLY A 1 106 ? -7.889 5.355 24.650 1.00 83.81 106 GLY A CA 1
ATOM 792 C C . GLY A 1 106 ? -8.593 6.503 23.917 1.00 83.81 106 GLY A C 1
ATOM 793 O O . GLY A 1 106 ? -9.709 6.864 24.272 1.00 83.81 106 GLY A O 1
ATOM 794 N N . ASP A 1 107 ? -7.939 7.080 22.908 1.00 86.81 107 ASP A N 1
ATOM 795 C CA . ASP A 1 107 ? -8.504 8.086 22.013 1.00 86.81 107 ASP A CA 1
ATOM 796 C C . ASP A 1 107 ? -9.108 7.388 20.788 1.00 86.81 107 ASP A C 1
ATOM 798 O O . ASP A 1 107 ? -8.381 6.943 19.898 1.00 86.81 107 ASP A O 1
ATOM 802 N N . GLU A 1 108 ? -10.440 7.303 20.741 1.00 81.19 108 GLU A N 1
ATOM 803 C CA . GLU A 1 108 ? -11.189 6.676 19.642 1.00 81.19 108 GLU A CA 1
ATOM 804 C C . GLU A 1 108 ? -10.868 7.298 18.272 1.00 81.19 108 GLU A C 1
ATOM 806 O O . GLU A 1 108 ? -10.951 6.611 17.258 1.00 81.19 108 GLU A O 1
ATOM 811 N N . THR A 1 109 ? -10.419 8.560 18.214 1.00 78.88 109 THR A N 1
ATOM 812 C CA . THR A 1 109 ? -10.033 9.208 16.946 1.00 78.88 109 THR A CA 1
ATOM 813 C C . THR A 1 109 ? -8.701 8.701 16.389 1.00 78.88 109 THR A C 1
ATOM 815 O O . THR A 1 109 ? -8.427 8.845 15.198 1.00 78.88 109 THR A O 1
ATOM 818 N N . ARG A 1 110 ? -7.869 8.087 17.238 1.00 77.94 110 ARG A N 1
ATOM 819 C CA . ARG A 1 110 ? -6.558 7.515 16.886 1.00 77.94 110 ARG A CA 1
ATOM 820 C C . ARG A 1 110 ? -6.550 5.993 16.929 1.00 77.94 110 ARG A C 1
ATOM 822 O O . ARG A 1 110 ? -5.529 5.375 16.624 1.00 77.94 110 ARG A O 1
ATOM 829 N N . ARG A 1 111 ? -7.660 5.386 17.339 1.00 90.38 111 ARG A N 1
ATOM 830 C CA . ARG A 1 111 ? -7.754 3.951 17.559 1.00 90.38 111 ARG A CA 1
ATOM 831 C C . ARG A 1 111 ? -7.780 3.196 16.236 1.00 90.38 111 ARG A C 1
ATOM 833 O O . ARG A 1 111 ? -8.526 3.542 15.324 1.00 90.38 111 ARG A O 1
ATOM 840 N N . LEU A 1 112 ? -6.997 2.122 16.153 1.00 95.06 112 LEU A N 1
ATOM 841 C CA . LEU A 1 112 ? -7.036 1.186 15.028 1.00 95.06 112 LEU A CA 1
ATOM 842 C C . LEU A 1 112 ? -7.898 -0.033 15.404 1.00 95.06 112 LEU A C 1
ATOM 844 O O . LEU A 1 112 ? -7.422 -0.890 16.149 1.00 95.06 112 LEU A O 1
ATOM 848 N N . PRO A 1 113 ? -9.153 -0.135 14.930 1.00 90.56 113 PRO A N 1
ATOM 849 C CA . PRO A 1 113 ? -10.088 -1.149 15.422 1.00 90.56 113 PRO A CA 1
ATOM 850 C C . PRO A 1 113 ? -9.711 -2.578 15.011 1.00 90.56 113 PRO A C 1
ATOM 852 O O . PRO A 1 113 ? -9.973 -3.515 15.760 1.00 90.56 113 PRO A O 1
ATOM 855 N N . ASP A 1 114 ? -9.077 -2.747 13.848 1.00 95.50 114 ASP A N 1
ATOM 856 C CA . ASP A 1 114 ? -8.646 -4.049 13.334 1.00 95.50 114 ASP A CA 1
ATOM 857 C C . ASP A 1 114 ? -7.175 -3.992 12.877 1.00 95.50 114 ASP A C 1
ATOM 859 O O . ASP A 1 114 ? -6.884 -3.790 11.690 1.00 95.50 114 ASP A O 1
ATOM 863 N N . PRO A 1 115 ? -6.212 -4.147 13.808 1.00 97.25 115 PRO A N 1
ATOM 864 C CA . PRO A 1 115 ? -4.791 -4.111 13.473 1.00 97.25 115 PRO A CA 1
ATOM 865 C C . PRO A 1 115 ? -4.381 -5.256 12.540 1.00 97.25 115 PRO A C 1
ATOM 867 O O . PRO A 1 115 ? -3.495 -5.078 11.706 1.00 97.25 115 PRO A O 1
ATOM 870 N N . GLY A 1 116 ? -5.034 -6.420 12.633 1.00 98.06 116 GLY A N 1
ATOM 871 C CA . GLY A 1 116 ? -4.734 -7.568 11.779 1.00 98.06 116 GLY A CA 1
ATOM 872 C C . GLY A 1 116 ? -5.084 -7.290 10.319 1.00 98.06 116 GLY A C 1
ATOM 873 O O . GLY A 1 116 ? -4.278 -7.545 9.424 1.00 98.06 116 GLY A O 1
ATOM 874 N N . ARG A 1 117 ? -6.265 -6.722 10.067 1.00 98.00 117 ARG A N 1
ATOM 875 C CA . ARG A 1 117 ? -6.691 -6.309 8.724 1.00 98.00 117 ARG A CA 1
ATOM 876 C C . ARG A 1 117 ? -5.852 -5.157 8.184 1.00 98.00 117 ARG A C 1
ATOM 878 O O . ARG A 1 117 ? -5.473 -5.199 7.017 1.00 98.00 117 ARG A O 1
ATOM 885 N N . ALA A 1 118 ? -5.478 -4.198 9.031 1.00 98.38 118 ALA A N 1
ATOM 886 C CA . ALA A 1 118 ? -4.595 -3.099 8.641 1.00 98.38 118 ALA A CA 1
ATOM 887 C C . ALA A 1 118 ? -3.214 -3.581 8.181 1.00 98.38 118 ALA A C 1
ATOM 889 O O . ALA A 1 118 ? -2.714 -3.131 7.151 1.00 98.38 118 ALA A O 1
ATOM 890 N N . LEU A 1 119 ? -2.625 -4.539 8.903 1.00 98.69 119 LEU A N 1
ATOM 891 C CA . LEU A 1 119 ? -1.360 -5.162 8.518 1.00 98.69 119 LEU A CA 1
ATOM 892 C C . LEU A 1 119 ? -1.484 -5.921 7.194 1.00 98.69 119 LEU A C 1
ATOM 894 O O . LEU A 1 119 ? -0.628 -5.749 6.333 1.00 98.69 119 LEU A O 1
ATOM 898 N N . ARG A 1 120 ? -2.560 -6.696 6.980 1.00 98.44 120 ARG A N 1
ATOM 899 C CA . ARG A 1 120 ? -2.781 -7.381 5.691 1.00 98.44 120 ARG A CA 1
ATOM 900 C C . ARG A 1 120 ? -2.814 -6.393 4.525 1.00 98.44 120 ARG A C 1
ATOM 902 O O . ARG A 1 120 ? -2.084 -6.583 3.555 1.00 98.44 120 ARG A O 1
ATOM 909 N N . VAL A 1 121 ? -3.614 -5.328 4.635 1.00 98.75 121 VAL A N 1
ATOM 910 C CA . VAL A 1 121 ? -3.723 -4.282 3.602 1.00 98.75 121 VAL A CA 1
ATOM 911 C C . VAL A 1 121 ? -2.374 -3.600 3.362 1.00 98.75 121 VAL A C 1
ATOM 913 O O . VAL A 1 121 ? -1.967 -3.452 2.211 1.00 98.75 121 VAL A O 1
ATOM 916 N N . LEU A 1 122 ? -1.647 -3.245 4.426 1.00 98.75 122 LEU A N 1
ATOM 917 C CA . LEU A 1 122 ? -0.305 -2.664 4.331 1.00 98.75 122 LEU A CA 1
ATOM 918 C C . LEU A 1 122 ? 0.674 -3.581 3.590 1.00 98.75 122 LEU A C 1
ATOM 920 O O . LEU A 1 122 ? 1.411 -3.121 2.720 1.00 98.75 122 LEU A O 1
ATOM 924 N N . TRP A 1 123 ? 0.708 -4.867 3.934 1.00 98.69 123 TRP A N 1
ATOM 925 C CA . TRP A 1 123 ? 1.638 -5.811 3.323 1.00 98.69 123 TRP A CA 1
ATOM 926 C C . TRP A 1 123 ? 1.358 -6.026 1.843 1.00 98.69 123 TRP A C 1
ATOM 928 O O . TRP A 1 123 ? 2.300 -6.074 1.057 1.00 98.69 123 TRP A O 1
ATOM 938 N N . LEU A 1 124 ? 0.085 -6.088 1.445 1.00 98.75 124 LEU A N 1
ATOM 939 C CA . LEU A 1 124 ? -0.257 -6.194 0.030 1.00 98.75 124 LEU A CA 1
ATOM 940 C C . LEU A 1 124 ? 0.072 -4.897 -0.716 1.00 98.75 124 LEU A C 1
ATOM 942 O O . LEU A 1 124 ? 0.638 -4.965 -1.804 1.00 98.75 124 LEU A O 1
ATOM 946 N N . LEU A 1 125 ? -0.198 -3.727 -0.125 1.00 98.75 125 LEU A N 1
ATOM 947 C CA . LEU A 1 125 ? 0.192 -2.438 -0.706 1.00 98.75 125 LEU A CA 1
ATOM 948 C C . LEU A 1 125 ? 1.706 -2.365 -0.949 1.00 98.75 125 LEU A C 1
ATOM 950 O O . LEU A 1 125 ? 2.130 -1.990 -2.037 1.00 98.75 125 LEU A O 1
ATOM 954 N N . LYS A 1 126 ? 2.515 -2.760 0.039 1.00 98.50 126 LYS A N 1
ATOM 955 C CA . LYS A 1 126 ? 3.980 -2.786 -0.078 1.00 98.50 126 LYS A CA 1
ATOM 956 C C . LYS A 1 126 ? 4.472 -3.727 -1.167 1.00 98.50 126 LYS A C 1
ATOM 958 O O . LYS A 1 126 ? 5.398 -3.381 -1.890 1.00 98.50 126 LYS A O 1
ATOM 963 N N . ASP A 1 127 ? 3.861 -4.898 -1.289 1.00 98.56 127 ASP A N 1
ATOM 964 C CA . ASP A 1 127 ? 4.188 -5.847 -2.350 1.00 98.56 127 ASP A CA 1
ATOM 965 C C . ASP A 1 127 ? 3.809 -5.295 -3.731 1.00 98.56 127 ASP A C 1
ATOM 967 O O . ASP A 1 127 ? 4.600 -5.384 -4.669 1.00 98.56 127 ASP A O 1
ATOM 971 N N . ALA A 1 128 ? 2.635 -4.669 -3.851 1.00 98.44 128 ALA A N 1
ATOM 972 C CA . ALA A 1 128 ? 2.184 -4.040 -5.089 1.00 98.44 128 ALA A CA 1
ATOM 973 C C . ALA A 1 128 ? 3.091 -2.872 -5.519 1.00 98.44 128 ALA A C 1
ATOM 975 O O . ALA A 1 128 ? 3.414 -2.755 -6.701 1.00 98.44 128 ALA A O 1
ATOM 976 N N . ASP A 1 129 ? 3.527 -2.040 -4.569 1.00 97.38 129 ASP A N 1
ATOM 977 C CA . ASP A 1 129 ? 4.487 -0.955 -4.800 1.00 97.38 129 ASP A CA 1
ATOM 978 C C . ASP A 1 129 ? 5.883 -1.492 -5.170 1.00 97.38 129 ASP A C 1
ATOM 980 O O . ASP A 1 129 ? 6.511 -1.042 -6.133 1.00 97.38 129 ASP A O 1
ATOM 984 N N . ALA A 1 130 ? 6.341 -2.541 -4.477 1.00 96.75 130 ALA A N 1
ATOM 985 C CA . ALA A 1 130 ? 7.619 -3.190 -4.756 1.00 96.75 130 ALA A CA 1
ATOM 986 C C . ALA A 1 130 ? 7.680 -3.795 -6.166 1.00 96.75 130 ALA A C 1
ATOM 988 O O . ALA A 1 130 ? 8.722 -3.706 -6.819 1.00 96.75 130 ALA A O 1
ATOM 989 N N . LEU A 1 131 ? 6.581 -4.376 -6.661 1.00 97.50 131 LEU A N 1
ATOM 990 C CA . LEU A 1 131 ? 6.504 -4.881 -8.034 1.00 97.50 131 LEU A CA 1
ATOM 991 C C . LEU A 1 131 ? 6.757 -3.773 -9.067 1.00 97.50 131 LEU A C 1
ATOM 993 O O . LEU A 1 131 ? 7.408 -4.028 -10.078 1.00 97.50 131 LEU A O 1
ATOM 997 N N . ASP A 1 132 ? 6.359 -2.528 -8.789 1.00 96.50 132 ASP A N 1
ATOM 998 C CA . ASP A 1 132 ? 6.573 -1.414 -9.716 1.00 96.50 132 ASP A CA 1
ATOM 999 C C . ASP A 1 132 ? 8.020 -0.880 -9.743 1.00 96.50 132 ASP A C 1
ATOM 1001 O O . ASP A 1 132 ? 8.335 0.056 -10.486 1.00 96.50 132 ASP A O 1
ATOM 1005 N N . ARG A 1 133 ? 8.941 -1.448 -8.950 1.00 91.88 133 ARG A N 1
ATOM 1006 C CA . ARG A 1 133 ? 10.363 -1.046 -8.936 1.00 91.88 133 ARG A CA 1
ATOM 1007 C C . ARG A 1 133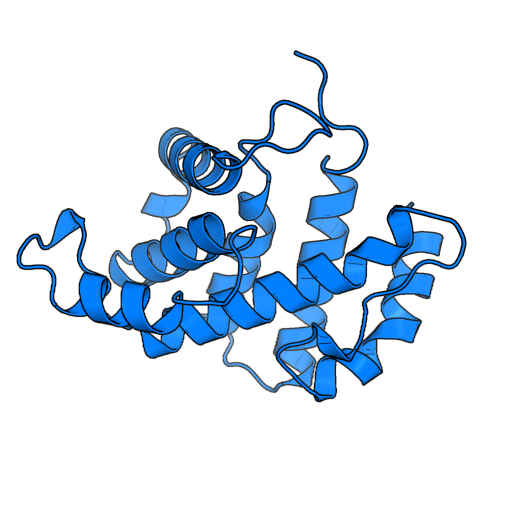 ? 11.093 -1.310 -10.247 1.00 91.88 133 ARG A C 1
ATOM 1009 O O . ARG A 1 133 ? 12.129 -0.698 -10.487 1.00 91.88 133 ARG A O 1
ATOM 1016 N N . VAL A 1 134 ? 10.523 -2.135 -11.124 1.00 90.31 134 VAL A N 1
ATOM 1017 C CA . VAL A 1 134 ? 11.017 -2.353 -12.494 1.00 90.31 134 VAL A CA 1
ATOM 1018 C C . VAL A 1 134 ? 11.194 -1.058 -13.299 1.00 90.31 134 VAL A C 1
ATOM 1020 O O . VAL A 1 134 ? 11.938 -1.039 -14.275 1.00 90.31 134 VAL A O 1
ATOM 1023 N N . ARG A 1 135 ? 10.543 0.037 -12.878 1.00 89.88 135 ARG A N 1
ATOM 1024 C CA . ARG A 1 135 ? 10.673 1.368 -13.485 1.00 89.88 135 ARG A CA 1
ATOM 1025 C C . ARG A 1 135 ? 11.965 2.111 -13.143 1.00 89.88 135 ARG A C 1
ATOM 1027 O O . ARG A 1 135 ? 12.267 3.106 -13.796 1.00 89.88 135 ARG A O 1
ATOM 1034 N N . LEU A 1 136 ? 12.641 1.735 -12.056 1.00 86.31 136 LEU A N 1
ATOM 1035 C CA . LEU A 1 136 ? 13.662 2.578 -11.428 1.00 86.31 136 LEU A CA 1
ATOM 1036 C C . LEU A 1 136 ? 14.986 2.535 -12.191 1.00 86.31 136 LEU A C 1
ATOM 1038 O O . LEU A 1 136 ? 15.568 3.586 -12.458 1.00 86.31 136 LEU A O 1
ATOM 1042 N N . LEU A 1 137 ? 15.436 1.341 -12.578 1.00 84.25 137 LEU A N 1
ATOM 1043 C CA . LEU A 1 137 ? 16.638 1.137 -13.383 1.00 84.25 137 LEU A CA 1
ATOM 1044 C C . LEU A 1 137 ? 16.418 0.010 -14.405 1.00 84.25 137 LEU A C 1
ATOM 1046 O O . LEU A 1 137 ? 15.674 -0.934 -14.129 1.00 84.25 137 LEU A O 1
ATOM 1050 N N . PRO A 1 138 ? 17.088 0.050 -15.575 1.00 81.62 138 PRO A N 1
ATOM 1051 C CA . PRO A 1 138 ? 17.023 -1.038 -16.545 1.00 81.62 138 PRO A CA 1
ATOM 1052 C C . PRO A 1 138 ? 17.410 -2.383 -15.917 1.00 81.62 138 PRO A C 1
ATOM 1054 O O . PRO A 1 13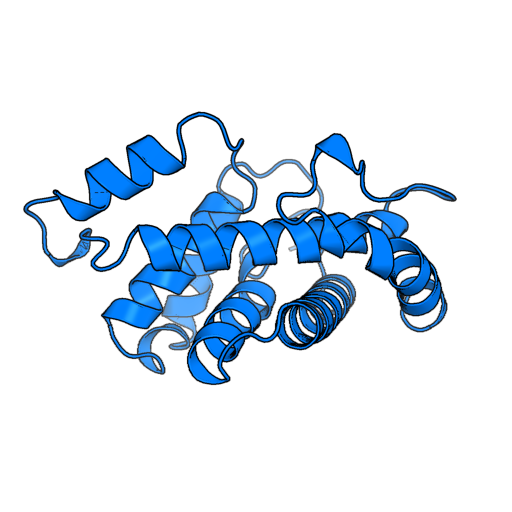8 ? 18.523 -2.552 -15.425 1.00 81.62 138 PRO A O 1
ATOM 1057 N N . GLY A 1 139 ? 16.484 -3.343 -15.949 1.00 79.56 139 GLY A N 1
ATOM 1058 C CA . GLY A 1 139 ? 16.683 -4.680 -15.383 1.00 79.56 139 GLY A CA 1
ATOM 1059 C C . GLY A 1 139 ? 16.491 -4.783 -13.865 1.00 79.56 139 GLY A C 1
ATOM 1060 O O . GLY A 1 139 ? 16.628 -5.884 -13.332 1.00 79.56 139 GLY A O 1
ATOM 1061 N N . GLU A 1 140 ? 16.152 -3.690 -13.168 1.00 88.62 140 GLU A N 1
ATOM 1062 C CA . GLU A 1 140 ? 15.748 -3.750 -11.760 1.00 88.62 140 GLU A CA 1
ATOM 1063 C C . GLU A 1 140 ? 14.428 -4.515 -11.618 1.00 88.62 140 GLU A C 1
ATOM 1065 O O . GLU A 1 140 ? 13.561 -4.480 -12.488 1.00 88.62 140 GLU A O 1
ATOM 1070 N N . GLN A 1 141 ? 14.288 -5.240 -10.513 1.00 89.19 141 GLN A N 1
ATOM 1071 C CA . GLN A 1 141 ? 13.087 -5.973 -10.134 1.00 89.19 141 GLN A CA 1
ATOM 1072 C C . GLN A 1 141 ? 12.898 -5.854 -8.619 1.00 89.19 141 GLN A C 1
ATOM 1074 O O . GLN A 1 141 ? 13.818 -5.456 -7.900 1.00 89.19 141 GLN A O 1
ATOM 1079 N N . ALA A 1 142 ? 11.713 -6.214 -8.127 1.00 90.94 142 ALA A N 1
ATOM 1080 C CA . ALA A 1 142 ? 11.495 -6.367 -6.693 1.00 90.94 142 ALA A CA 1
ATOM 1081 C C . ALA A 1 142 ? 12.496 -7.378 -6.100 1.00 90.94 142 ALA A C 1
ATOM 1083 O O . ALA A 1 142 ? 12.746 -8.421 -6.702 1.00 90.94 142 ALA A O 1
ATOM 1084 N N . ASP A 1 143 ? 13.050 -7.093 -4.917 1.00 92.12 143 ASP A N 1
ATOM 1085 C CA . ASP A 1 143 ? 13.837 -8.074 -4.161 1.00 92.12 143 ASP A CA 1
ATOM 1086 C C . ASP A 1 143 ? 12.874 -9.079 -3.506 1.00 92.12 143 ASP A C 1
ATOM 1088 O O . ASP A 1 143 ? 12.107 -8.674 -2.626 1.00 92.12 143 ASP A O 1
ATOM 1092 N N . PRO A 1 144 ? 12.912 -10.380 -3.857 1.00 92.50 144 PRO A N 1
ATOM 1093 C CA . PRO A 1 144 ? 12.013 -11.380 -3.283 1.00 92.50 144 PRO A CA 1
ATOM 1094 C C . PRO A 1 144 ? 12.063 -11.456 -1.754 1.00 92.50 144 PRO A C 1
ATOM 1096 O O . PRO A 1 144 ? 11.067 -11.786 -1.118 1.00 92.50 144 PRO A O 1
ATOM 1099 N N . ARG A 1 145 ? 13.203 -11.110 -1.141 1.00 92.19 145 ARG A N 1
ATOM 1100 C CA . ARG A 1 145 ? 13.382 -11.111 0.324 1.00 92.19 145 ARG A CA 1
ATOM 1101 C C . ARG A 1 145 ? 12.630 -9.977 1.013 1.00 92.19 145 ARG A C 1
ATOM 1103 O O . ARG A 1 145 ? 12.489 -9.988 2.232 1.00 92.19 145 ARG A O 1
ATOM 1110 N N . GLN A 1 146 ? 12.209 -8.978 0.244 1.00 90.38 146 GLN A N 1
ATOM 1111 C CA . GLN A 1 146 ? 11.401 -7.866 0.713 1.00 90.38 146 GLN A CA 1
ATOM 1112 C C . GLN A 1 146 ? 9.914 -8.094 0.429 1.00 90.38 146 GLN A C 1
ATOM 1114 O O . GLN A 1 146 ? 9.115 -7.264 0.829 1.00 90.38 146 GLN A O 1
ATOM 1119 N N . LEU A 1 147 ? 9.506 -9.176 -0.234 1.00 96.38 147 LEU A N 1
ATOM 1120 C CA . LEU A 1 147 ? 8.089 -9.451 -0.474 1.00 96.38 147 LEU A CA 1
ATOM 1121 C C . LEU A 1 147 ? 7.459 -10.101 0.761 1.00 96.38 147 LEU A C 1
ATOM 1123 O O . LEU A 1 147 ? 8.050 -10.979 1.390 1.00 96.38 147 LEU A O 1
ATOM 1127 N N . ARG A 1 148 ? 6.260 -9.650 1.131 1.00 97.25 148 ARG A N 1
ATOM 1128 C CA . ARG A 1 148 ? 5.551 -10.094 2.339 1.00 97.25 148 ARG A CA 1
ATOM 1129 C C . ARG A 1 148 ? 4.674 -11.305 2.053 1.00 97.25 148 ARG A C 1
ATOM 1131 O O . ARG A 1 148 ? 4.455 -12.117 2.947 1.00 97.25 148 ARG A O 1
ATOM 1138 N N . HIS A 1 149 ? 4.227 -11.468 0.811 1.00 97.12 149 HIS A N 1
ATOM 1139 C CA . HIS A 1 149 ? 3.565 -12.677 0.344 1.00 97.12 149 HIS A CA 1
ATOM 1140 C C . HIS A 1 149 ? 4.506 -13.446 -0.577 1.00 97.12 149 HIS A C 1
ATOM 1142 O O . HIS A 1 149 ? 4.960 -12.929 -1.595 1.00 97.12 149 HIS A O 1
ATOM 1148 N N . VAL A 1 150 ? 4.755 -14.717 -0.252 1.00 95.06 150 VAL A N 1
ATOM 1149 C CA . VAL A 1 150 ? 5.591 -15.606 -1.080 1.00 95.06 150 VAL A CA 1
ATOM 1150 C C . VAL A 1 150 ? 5.066 -15.672 -2.519 1.00 95.06 150 VAL A C 1
ATOM 1152 O O . VAL A 1 150 ? 5.844 -15.615 -3.465 1.00 95.06 150 VAL A O 1
ATOM 1155 N N . ALA A 1 151 ? 3.740 -15.694 -2.677 1.00 94.88 151 ALA A N 1
ATOM 1156 C CA . ALA A 1 151 ? 3.063 -15.720 -3.971 1.00 94.88 151 ALA A CA 1
ATOM 1157 C C . ALA A 1 151 ? 3.291 -14.454 -4.828 1.00 94.88 151 ALA A C 1
ATOM 1159 O O . ALA A 1 151 ? 3.058 -14.474 -6.032 1.00 94.88 151 ALA A O 1
ATOM 1160 N N . THR A 1 152 ? 3.777 -13.345 -4.253 1.00 97.56 152 THR A N 1
ATOM 1161 C CA . THR A 1 152 ? 4.087 -12.126 -5.021 1.00 97.56 152 THR A CA 1
ATOM 1162 C C . THR A 1 152 ? 5.209 -12.364 -6.036 1.00 97.56 152 THR A C 1
ATOM 1164 O O . THR A 1 152 ? 5.217 -11.736 -7.096 1.00 97.56 152 THR A O 1
ATOM 1167 N N . VAL A 1 153 ? 6.123 -13.305 -5.763 1.00 96.50 153 VAL A N 1
ATOM 1168 C CA . VAL A 1 153 ? 7.215 -13.673 -6.681 1.00 96.50 153 VAL A CA 1
ATOM 1169 C C . VAL A 1 153 ? 6.674 -14.121 -8.042 1.00 96.50 153 VAL A C 1
ATOM 1171 O O . VAL A 1 153 ? 7.220 -13.737 -9.078 1.00 96.50 153 VAL A O 1
ATOM 1174 N N . ASP A 1 154 ? 5.549 -14.838 -8.059 1.00 96.62 154 ASP A N 1
ATOM 1175 C CA . ASP A 1 154 ? 4.928 -15.357 -9.283 1.00 96.62 154 ASP A CA 1
ATOM 1176 C C . ASP A 1 154 ? 4.428 -14.236 -10.214 1.00 96.62 154 ASP A C 1
ATOM 1178 O O . ASP A 1 154 ? 4.217 -14.447 -11.411 1.00 96.62 154 ASP A O 1
ATOM 1182 N N . LEU A 1 155 ? 4.270 -13.015 -9.689 1.00 96.94 155 LEU A N 1
ATOM 1183 C CA . LEU A 1 155 ? 3.816 -11.843 -10.437 1.00 96.94 155 LEU A CA 1
ATOM 1184 C C . LEU A 1 155 ? 4.958 -10.943 -10.930 1.00 96.94 155 LEU A C 1
ATOM 1186 O O . LEU A 1 155 ? 4.698 -10.008 -11.691 1.00 96.94 155 LEU A O 1
ATOM 1190 N N . MET A 1 156 ? 6.214 -11.220 -10.571 1.00 95.75 156 MET A N 1
ATOM 1191 C CA . MET A 1 156 ? 7.366 -10.431 -11.029 1.00 95.75 156 MET A CA 1
ATOM 1192 C C . MET A 1 156 ? 7.513 -10.391 -12.563 1.00 95.75 156 MET A C 1
ATOM 1194 O O . MET A 1 156 ? 7.695 -9.294 -13.097 1.00 95.75 156 MET A O 1
ATOM 1198 N N . PRO A 1 157 ? 7.335 -11.499 -13.320 1.00 95.56 157 PRO A N 1
ATOM 1199 C CA . PRO A 1 157 ? 7.357 -11.435 -14.784 1.00 95.56 157 PRO A CA 1
ATOM 1200 C C . PRO A 1 157 ? 6.268 -10.519 -15.354 1.00 95.56 157 PRO A C 1
ATOM 1202 O O . PRO A 1 157 ? 6.473 -9.831 -16.357 1.00 95.56 157 PRO A O 1
ATOM 1205 N N . PHE A 1 158 ? 5.103 -10.474 -14.698 1.00 97.19 158 PHE A N 1
ATOM 1206 C CA . PHE A 1 158 ? 4.042 -9.561 -15.096 1.00 97.19 158 PHE A CA 1
ATOM 1207 C C . PHE A 1 158 ? 4.407 -8.098 -14.832 1.00 97.19 158 PHE A C 1
ATOM 1209 O O . PHE A 1 158 ? 4.032 -7.254 -15.638 1.00 97.19 158 PHE A O 1
ATOM 1216 N N . ALA A 1 159 ? 5.149 -7.780 -13.769 1.00 96.88 159 ALA A N 1
ATOM 1217 C CA . ALA A 1 159 ? 5.619 -6.415 -13.529 1.00 96.88 159 ALA A CA 1
ATOM 1218 C C . ALA A 1 159 ? 6.454 -5.872 -14.690 1.00 96.88 159 ALA A C 1
ATOM 1220 O O . ALA A 1 159 ? 6.180 -4.779 -15.186 1.00 96.88 159 ALA A O 1
ATOM 1221 N N . THR A 1 160 ? 7.382 -6.671 -15.216 1.00 95.00 160 THR A N 1
ATOM 1222 C CA . THR A 1 160 ? 8.153 -6.294 -16.408 1.00 95.00 160 THR A CA 1
ATOM 1223 C C . THR A 1 160 ? 7.253 -6.080 -17.627 1.00 95.00 160 THR A C 1
ATOM 1225 O O . THR A 1 160 ? 7.389 -5.076 -18.327 1.00 95.00 160 THR A O 1
ATOM 1228 N N . ALA A 1 161 ? 6.304 -6.989 -17.872 1.00 96.56 161 ALA A N 1
ATOM 1229 C CA . ALA A 1 161 ? 5.375 -6.868 -18.996 1.00 96.56 161 ALA A CA 1
ATOM 1230 C C . ALA A 1 161 ? 4.455 -5.638 -18.871 1.00 96.56 161 ALA A C 1
ATOM 1232 O O . ALA A 1 161 ? 4.205 -4.948 -19.859 1.00 96.56 161 ALA A O 1
ATOM 1233 N N . LEU A 1 162 ? 3.975 -5.344 -17.660 1.00 96.81 162 LEU A N 1
ATOM 1234 C CA . LEU A 1 162 ? 3.125 -4.191 -17.387 1.00 96.81 162 LEU A CA 1
ATOM 1235 C C . LEU A 1 162 ? 3.883 -2.883 -17.604 1.00 96.81 162 LEU A C 1
ATOM 1237 O O . LEU A 1 162 ? 3.351 -1.990 -18.254 1.00 96.81 162 LEU A O 1
ATOM 1241 N N . TYR A 1 163 ? 5.119 -2.776 -17.114 1.00 95.31 163 TYR A N 1
ATOM 1242 C CA . TYR A 1 163 ? 5.939 -1.585 -17.327 1.00 95.31 163 TYR A CA 1
ATOM 1243 C C . TYR A 1 163 ? 6.249 -1.355 -18.811 1.00 95.31 163 TYR A C 1
ATOM 1245 O O . TYR A 1 163 ? 6.167 -0.228 -19.287 1.00 95.31 163 TYR A O 1
ATOM 1253 N N . ALA A 1 164 ? 6.507 -2.417 -19.582 1.00 94.19 164 ALA A N 1
ATOM 1254 C CA . ALA A 1 164 ? 6.688 -2.296 -21.029 1.00 94.19 164 ALA A CA 1
ATOM 1255 C C . ALA A 1 164 ? 5.425 -1.776 -21.749 1.00 94.19 164 ALA A C 1
ATOM 1257 O O . ALA A 1 164 ? 5.533 -1.015 -22.710 1.00 94.19 164 ALA A O 1
ATOM 1258 N N . ALA A 1 165 ? 4.232 -2.168 -21.287 1.00 95.62 165 ALA A N 1
ATOM 1259 C CA . ALA A 1 165 ? 2.956 -1.717 -21.847 1.00 95.62 165 ALA A CA 1
ATOM 1260 C C . ALA A 1 165 ? 2.517 -0.326 -21.342 1.00 95.62 165 ALA A C 1
ATOM 1262 O O . ALA A 1 165 ? 1.790 0.384 -22.039 1.00 95.62 165 ALA A O 1
ATOM 1263 N N . LEU A 1 166 ? 2.945 0.061 -20.138 1.00 92.62 166 LEU A N 1
ATOM 1264 C CA . LEU A 1 166 ? 2.604 1.311 -19.459 1.00 92.62 166 LEU A CA 1
ATOM 1265 C C . LEU A 1 166 ? 3.867 1.911 -18.802 1.00 92.62 166 LEU A C 1
ATOM 1267 O O . LEU A 1 166 ? 4.002 1.831 -17.581 1.00 92.62 166 LEU A O 1
ATOM 1271 N N . PRO A 1 167 ? 4.798 2.504 -19.574 1.00 86.94 167 PRO A N 1
ATOM 1272 C CA . PRO A 1 167 ? 6.076 3.005 -19.052 1.00 86.94 167 PRO A CA 1
ATOM 1273 C C . PRO A 1 167 ? 5.914 4.246 -18.170 1.00 86.94 167 PRO A C 1
ATOM 1275 O O . PRO A 1 167 ? 5.155 5.156 -18.562 1.00 86.94 167 PRO A O 1
#